Protein AF-A0A6B2G2J8-F1 (afdb_monomer)

Structure (mmCIF, N/CA/C/O backbone):
data_AF-A0A6B2G2J8-F1
#
_entry.id   AF-A0A6B2G2J8-F1
#
loop_
_atom_site.group_PDB
_atom_site.id
_atom_site.type_symbol
_atom_site.label_atom_id
_atom_site.label_alt_id
_atom_site.label_comp_id
_atom_site.label_asym_id
_atom_site.label_entity_id
_atom_site.label_seq_id
_atom_site.pdbx_PDB_ins_code
_atom_site.Cartn_x
_atom_site.Cartn_y
_atom_site.Cartn_z
_atom_site.occupancy
_atom_site.B_iso_or_equiv
_atom_site.auth_seq_id
_atom_site.auth_comp_id
_atom_site.auth_asym_id
_atom_site.auth_atom_id
_atom_site.pdbx_PDB_model_num
ATOM 1 N N . MET A 1 1 ? 30.009 -19.582 -4.521 1.00 54.44 1 MET A N 1
ATOM 2 C CA . MET A 1 1 ? 28.642 -19.028 -4.400 1.00 54.44 1 MET A CA 1
ATOM 3 C C . MET A 1 1 ? 28.639 -18.045 -3.246 1.00 54.44 1 MET A C 1
ATOM 5 O O . MET A 1 1 ? 29.112 -18.386 -2.173 1.00 54.44 1 MET A O 1
ATOM 9 N N . MET A 1 2 ? 28.268 -16.801 -3.532 1.00 67.31 2 MET A N 1
ATOM 10 C CA . MET A 1 2 ? 28.614 -15.613 -2.746 1.00 67.31 2 MET A CA 1
ATOM 11 C C . MET A 1 2 ? 27.839 -15.532 -1.424 1.00 67.31 2 MET A C 1
ATOM 13 O O . MET A 1 2 ? 26.643 -15.808 -1.407 1.00 67.31 2 MET A O 1
ATOM 17 N N . ALA A 1 3 ? 28.502 -15.118 -0.337 1.00 85.88 3 ALA A N 1
ATOM 18 C CA . ALA A 1 3 ? 27.957 -15.050 1.027 1.00 85.88 3 ALA A CA 1
ATOM 19 C C . ALA A 1 3 ? 26.575 -14.372 1.131 1.00 85.88 3 ALA A C 1
ATOM 21 O O . ALA A 1 3 ? 25.735 -14.800 1.918 1.00 85.88 3 ALA A O 1
ATOM 22 N N . SER A 1 4 ? 26.303 -13.378 0.281 1.00 90.75 4 SER A N 1
ATOM 23 C CA . SER A 1 4 ? 24.992 -12.726 0.176 1.00 90.75 4 SER A CA 1
ATOM 24 C C . SER A 1 4 ? 23.847 -13.720 -0.068 1.00 90.75 4 SER A C 1
ATOM 26 O O . SER A 1 4 ? 22.834 -13.649 0.621 1.00 90.75 4 SER A O 1
ATOM 28 N N . ALA A 1 5 ? 24.019 -14.699 -0.961 1.00 92.00 5 ALA A N 1
ATOM 29 C CA . ALA A 1 5 ? 22.975 -15.675 -1.267 1.00 92.00 5 ALA A CA 1
ATOM 30 C C . ALA A 1 5 ? 22.666 -16.592 -0.071 1.00 92.00 5 ALA A C 1
ATOM 32 O O . ALA A 1 5 ? 21.502 -16.897 0.190 1.00 92.00 5 ALA A O 1
ATOM 33 N N . ALA A 1 6 ? 23.697 -16.989 0.685 1.00 92.50 6 ALA A N 1
ATOM 34 C CA . ALA A 1 6 ? 23.535 -17.790 1.897 1.00 92.50 6 ALA A CA 1
ATOM 35 C C . ALA A 1 6 ? 22.801 -17.004 2.998 1.00 92.50 6 ALA A C 1
ATOM 37 O O . ALA A 1 6 ? 21.883 -17.532 3.626 1.00 92.50 6 ALA A O 1
ATOM 38 N N . VAL A 1 7 ? 23.141 -15.722 3.178 1.00 93.69 7 VAL A N 1
ATOM 39 C CA . VAL A 1 7 ? 22.460 -14.832 4.133 1.00 93.69 7 VAL A CA 1
ATOM 40 C C . VAL A 1 7 ? 20.997 -14.617 3.741 1.00 93.69 7 VAL A C 1
ATOM 42 O O . VAL A 1 7 ? 20.117 -14.746 4.587 1.00 93.69 7 VAL A O 1
ATOM 45 N N . THR A 1 8 ? 20.696 -14.360 2.464 1.00 94.81 8 THR A N 1
ATOM 46 C CA . THR A 1 8 ? 19.308 -14.196 2.002 1.00 94.81 8 THR A CA 1
ATOM 47 C C . THR A 1 8 ? 18.476 -15.461 2.215 1.00 94.81 8 THR A C 1
ATOM 49 O O . THR A 1 8 ? 17.317 -15.365 2.617 1.00 94.81 8 THR A O 1
ATOM 52 N N . ALA A 1 9 ? 19.047 -16.646 1.974 1.00 94.12 9 ALA A N 1
ATOM 53 C CA . ALA A 1 9 ? 18.358 -17.910 2.224 1.00 94.12 9 ALA A CA 1
ATOM 54 C C . ALA A 1 9 ? 18.040 -18.097 3.715 1.00 94.12 9 ALA A C 1
ATOM 56 O O . ALA A 1 9 ? 16.922 -18.472 4.062 1.00 94.12 9 ALA A O 1
ATOM 57 N N . HIS A 1 10 ? 18.990 -17.771 4.595 1.00 94.94 10 HIS A N 1
ATOM 58 C CA . HIS A 1 10 ? 18.778 -17.863 6.035 1.00 94.94 10 HIS A CA 1
ATOM 59 C C . HIS A 1 10 ? 17.722 -16.866 6.536 1.00 94.94 10 HIS A C 1
ATOM 61 O O . HIS A 1 10 ? 16.825 -17.257 7.277 1.00 94.94 10 HIS A O 1
ATOM 67 N N . LEU A 1 11 ? 17.757 -15.611 6.068 1.00 94.50 11 LEU A N 1
ATOM 68 C CA . LEU A 1 11 ? 16.752 -14.597 6.413 1.00 94.50 11 LEU A CA 1
ATOM 69 C C . LEU A 1 11 ? 15.333 -15.016 6.005 1.00 94.50 11 LEU A C 1
ATOM 71 O O . LEU A 1 11 ? 14.392 -14.810 6.766 1.00 94.50 11 LEU A O 1
ATOM 75 N N . LYS A 1 12 ? 15.176 -15.653 4.837 1.00 93.62 12 LYS A N 1
ATOM 76 C CA . LYS A 1 12 ? 13.888 -16.222 4.410 1.00 93.62 12 LYS A CA 1
ATOM 77 C C . LYS A 1 12 ? 13.435 -17.390 5.289 1.00 93.62 12 LYS A C 1
ATOM 79 O O . LYS A 1 12 ? 12.241 -17.555 5.493 1.00 93.62 12 LYS A O 1
ATOM 84 N N . ALA A 1 13 ? 14.362 -18.195 5.806 1.00 94.62 13 ALA A N 1
ATOM 85 C CA . ALA A 1 13 ? 14.028 -19.328 6.668 1.00 94.62 13 ALA A CA 1
ATOM 86 C C . ALA A 1 13 ? 13.546 -18.890 8.062 1.00 94.62 13 ALA A C 1
ATOM 88 O O . ALA A 1 13 ? 12.718 -19.570 8.659 1.00 94.62 13 ALA A O 1
ATOM 89 N N . ILE A 1 14 ? 14.045 -17.759 8.573 1.00 95.75 14 ILE A N 1
ATOM 90 C CA . ILE A 1 14 ? 13.656 -17.222 9.889 1.00 95.75 14 ILE A CA 1
ATOM 91 C C . ILE A 1 14 ? 12.515 -16.195 9.825 1.00 95.75 14 ILE A C 1
ATOM 93 O O . ILE A 1 14 ? 12.024 -15.767 10.870 1.00 95.75 14 ILE A O 1
ATOM 97 N N . SER A 1 15 ? 12.105 -15.754 8.630 1.00 93.38 15 SER A N 1
ATOM 98 C CA . SER A 1 15 ? 11.045 -14.754 8.493 1.00 93.38 15 SER A CA 1
ATOM 99 C C . SER A 1 15 ? 9.707 -15.326 8.946 1.00 93.38 15 SER A C 1
ATOM 101 O O . SER A 1 15 ? 9.336 -16.430 8.551 1.00 93.38 15 SER A O 1
ATOM 103 N N . ARG A 1 16 ? 8.957 -14.554 9.733 1.00 91.06 16 ARG A N 1
ATOM 104 C CA . ARG A 1 16 ? 7.620 -14.932 10.191 1.00 91.06 16 ARG A CA 1
ATOM 105 C C . ARG A 1 16 ? 6.577 -14.211 9.352 1.00 91.06 16 ARG A C 1
ATOM 107 O O . ARG A 1 16 ? 6.558 -12.983 9.311 1.00 91.06 16 ARG A O 1
ATOM 114 N N . THR A 1 17 ? 5.726 -14.975 8.679 1.00 88.44 17 THR A N 1
ATOM 115 C CA . THR A 1 17 ? 4.550 -14.432 8.000 1.00 88.44 17 THR A CA 1
ATOM 116 C C . THR A 1 17 ? 3.495 -14.117 9.049 1.00 88.44 1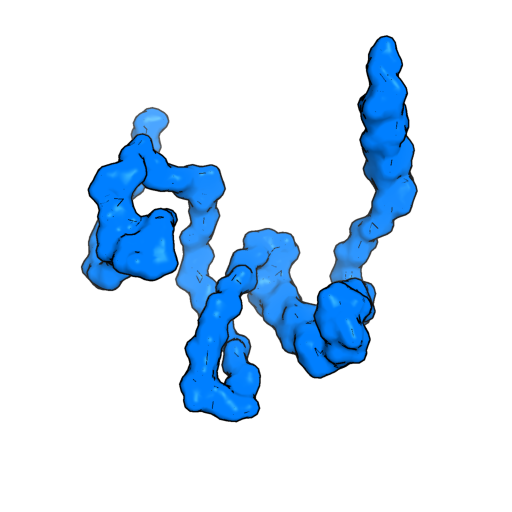7 THR A C 1
ATOM 118 O O . THR A 1 17 ? 3.097 -15.008 9.796 1.00 88.44 17 THR A O 1
ATOM 121 N N . ILE A 1 18 ? 3.062 -12.861 9.103 1.00 87.75 18 ILE A N 1
ATOM 122 C CA . ILE A 1 18 ? 1.939 -12.438 9.940 1.00 87.75 18 ILE A CA 1
ATOM 123 C C . ILE A 1 18 ? 0.629 -12.656 9.187 1.00 87.75 18 ILE A C 1
ATOM 125 O O . ILE A 1 18 ? 0.587 -12.532 7.959 1.00 87.75 18 ILE A O 1
ATOM 129 N N . SER A 1 19 ? -0.430 -13.000 9.910 1.00 81.56 19 SER A N 1
ATOM 130 C CA . SER A 1 19 ? -1.747 -13.244 9.300 1.00 81.56 19 SER A CA 1
ATOM 131 C C . SER A 1 19 ? -2.921 -12.776 10.148 1.00 81.56 19 SER A C 1
ATOM 133 O O . SER A 1 19 ? -4.007 -12.594 9.599 1.00 81.56 19 SER A O 1
ATOM 135 N N . SER A 1 20 ? -2.719 -12.549 11.450 1.00 88.88 20 SER A N 1
ATOM 136 C CA . SER A 1 20 ? -3.776 -12.032 12.314 1.00 88.88 20 SER A CA 1
ATOM 137 C C . SER A 1 20 ? -3.846 -10.507 12.261 1.00 88.88 20 SER A C 1
ATOM 139 O O . SER A 1 20 ? -2.847 -9.814 12.038 1.00 88.88 20 SER A O 1
ATOM 141 N N . GLN A 1 21 ? -5.043 -9.974 12.490 1.00 86.62 21 GLN A N 1
ATOM 142 C CA . GLN A 1 21 ? -5.267 -8.534 12.550 1.00 86.62 21 GLN A CA 1
ATOM 143 C C . GLN A 1 21 ? -4.483 -7.887 13.700 1.00 86.62 21 GLN A C 1
ATOM 145 O O . GLN A 1 21 ? -3.964 -6.780 13.548 1.00 86.62 21 GLN A O 1
ATOM 150 N N . GLU A 1 22 ? -4.336 -8.581 14.830 1.00 90.62 22 GLU A N 1
ATOM 151 C CA . GLU A 1 22 ? -3.558 -8.111 15.978 1.00 90.62 22 GLU A CA 1
ATOM 152 C C . GLU A 1 22 ? -2.071 -7.984 15.639 1.00 90.62 22 GLU A C 1
ATOM 154 O O . GLU A 1 22 ? -1.453 -6.973 15.974 1.00 90.62 22 GLU A O 1
ATOM 159 N N . GLU A 1 23 ? -1.498 -8.968 14.935 1.00 91.75 23 GLU A N 1
ATOM 160 C CA . GLU A 1 23 ? -0.101 -8.916 14.489 1.00 91.75 23 GLU A CA 1
ATOM 161 C C . GLU A 1 23 ? 0.127 -7.744 13.526 1.00 91.75 23 GLU A C 1
ATOM 163 O O . GLU A 1 23 ? 1.104 -7.002 13.664 1.00 91.75 23 GLU A O 1
ATOM 168 N N . ILE A 1 24 ? -0.797 -7.536 12.580 1.00 90.62 24 ILE A N 1
ATOM 169 C CA . ILE A 1 24 ? -0.756 -6.402 11.646 1.00 90.62 24 ILE A CA 1
ATOM 170 C C . ILE A 1 24 ? -0.823 -5.078 12.413 1.00 90.62 24 ILE A C 1
ATOM 172 O O . ILE A 1 24 ? 0.016 -4.205 12.195 1.00 90.62 24 ILE A O 1
ATOM 176 N N . THR A 1 25 ? -1.764 -4.947 13.352 1.00 93.31 25 THR A N 1
ATOM 177 C CA . THR A 1 25 ? -1.927 -3.750 14.194 1.00 93.31 25 THR A CA 1
ATOM 178 C C . THR A 1 25 ? -0.660 -3.457 14.989 1.00 93.31 25 THR A C 1
ATOM 180 O O . THR A 1 25 ? -0.218 -2.310 15.048 1.00 93.31 25 THR A O 1
ATOM 183 N N . GLN A 1 26 ? -0.036 -4.481 15.575 1.00 93.75 26 GLN A N 1
ATOM 184 C CA . GLN A 1 26 ? 1.186 -4.324 16.357 1.00 93.75 26 GLN A CA 1
ATOM 185 C C . GLN A 1 26 ? 2.341 -3.806 15.492 1.00 93.75 26 GLN A C 1
ATOM 187 O O . GLN A 1 26 ? 3.001 -2.832 15.858 1.00 93.75 26 GLN A O 1
ATOM 192 N N . VAL A 1 27 ? 2.573 -4.427 14.333 1.00 93.75 27 VAL A N 1
ATOM 193 C CA . VAL A 1 27 ? 3.645 -4.019 13.412 1.00 93.75 27 VAL A CA 1
ATOM 194 C C . VAL A 1 27 ? 3.385 -2.615 12.858 1.00 93.75 27 VAL A C 1
ATOM 196 O O . VAL A 1 27 ? 4.310 -1.800 12.804 1.00 93.75 27 VAL A O 1
ATOM 199 N N . ALA A 1 28 ? 2.137 -2.303 12.501 1.00 92.56 28 ALA A N 1
ATOM 200 C CA . ALA A 1 28 ? 1.734 -0.980 12.035 1.00 92.56 28 ALA A CA 1
ATOM 201 C C . ALA A 1 28 ? 1.928 0.092 13.119 1.00 92.56 28 ALA A C 1
ATOM 203 O O . ALA A 1 28 ? 2.519 1.128 12.838 1.00 92.56 28 ALA A O 1
ATOM 204 N N . THR A 1 29 ? 1.539 -0.189 14.367 1.00 95.06 29 THR A N 1
ATOM 205 C CA . THR A 1 29 ? 1.715 0.717 15.518 1.00 95.06 29 THR A CA 1
ATOM 206 C C . THR A 1 29 ? 3.191 1.024 15.771 1.00 95.06 29 THR A C 1
ATOM 208 O O . THR A 1 29 ? 3.573 2.181 15.934 1.00 95.06 29 THR A O 1
ATOM 211 N N . ILE A 1 30 ? 4.052 -0.002 15.769 1.00 94.88 30 ILE A N 1
ATOM 212 C CA . ILE A 1 30 ? 5.503 0.181 15.944 1.00 94.88 30 ILE A CA 1
ATOM 213 C C . ILE A 1 30 ? 6.076 1.024 14.797 1.00 94.88 30 ILE A C 1
ATOM 215 O O . ILE A 1 30 ? 6.876 1.928 15.033 1.00 94.88 30 ILE A O 1
ATOM 219 N N . SER A 1 31 ? 5.641 0.764 13.562 1.00 93.38 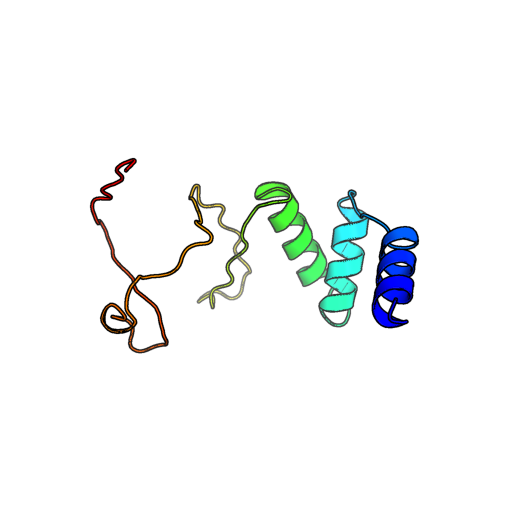31 SER A N 1
ATOM 220 C CA . SER A 1 31 ? 6.083 1.507 12.373 1.00 93.38 31 SER A CA 1
ATOM 221 C C . SER A 1 31 ? 5.590 2.958 12.371 1.00 93.38 31 SER A C 1
ATOM 223 O O . SER A 1 31 ? 6.284 3.843 11.878 1.00 93.38 31 SER A O 1
ATOM 225 N N . ALA A 1 32 ? 4.427 3.212 12.973 1.00 92.75 32 ALA A N 1
ATOM 226 C CA . ALA A 1 32 ? 3.836 4.531 13.172 1.00 92.75 32 ALA A CA 1
ATOM 227 C C . ALA A 1 32 ? 4.378 5.253 14.423 1.00 92.75 32 ALA A C 1
ATOM 229 O O . ALA A 1 32 ? 3.698 6.100 14.996 1.00 92.75 32 ALA A O 1
ATOM 230 N N . ASN A 1 33 ? 5.598 4.923 14.870 1.00 93.62 33 ASN A N 1
ATOM 231 C CA . ASN A 1 33 ? 6.252 5.539 16.029 1.00 93.62 33 ASN A CA 1
ATOM 232 C C . ASN A 1 33 ? 5.442 5.420 17.340 1.00 93.62 33 ASN A C 1
ATOM 234 O O . ASN A 1 33 ? 5.442 6.323 18.175 1.00 93.62 33 ASN A O 1
ATOM 238 N N . GLY A 1 34 ? 4.746 4.294 17.522 1.00 91.69 34 GLY A N 1
ATOM 239 C CA . GLY A 1 34 ? 3.964 4.000 18.723 1.00 91.69 34 GLY A CA 1
ATOM 240 C C . GLY A 1 34 ? 2.522 4.510 18.694 1.00 91.69 34 GLY A C 1
ATOM 241 O O . GLY A 1 34 ? 1.819 4.347 19.691 1.00 91.69 34 GLY A O 1
ATOM 242 N N . ASP A 1 35 ? 2.056 5.088 17.583 1.00 94.00 35 ASP A N 1
ATOM 243 C CA . ASP A 1 35 ? 0.662 5.508 17.447 1.00 94.00 35 ASP A CA 1
ATOM 244 C C . ASP A 1 35 ? -0.256 4.312 17.165 1.00 94.00 35 ASP A C 1
ATOM 246 O O . ASP A 1 35 ? -0.283 3.738 16.070 1.00 94.00 35 ASP A O 1
ATOM 250 N N . ARG A 1 36 ? -1.023 3.935 18.189 1.00 92.81 36 ARG A N 1
ATOM 251 C CA . ARG A 1 36 ? -1.973 2.827 18.112 1.00 92.81 36 ARG A CA 1
ATOM 252 C C . ARG A 1 36 ? -3.191 3.154 17.250 1.00 92.81 36 ARG A C 1
ATOM 254 O O . ARG A 1 36 ? -3.697 2.258 16.584 1.00 92.81 36 ARG A O 1
ATOM 261 N N . THR A 1 37 ? -3.625 4.410 17.218 1.00 90.75 37 THR A N 1
ATOM 262 C CA . THR A 1 37 ? -4.780 4.854 16.423 1.00 90.75 37 THR A CA 1
ATOM 263 C C . THR A 1 37 ? -4.497 4.653 14.936 1.00 90.75 37 THR A C 1
ATOM 265 O O . THR A 1 37 ? -5.294 4.053 14.217 1.00 90.75 37 THR A O 1
ATOM 268 N N . ILE A 1 38 ? -3.305 5.064 14.492 1.00 90.56 38 ILE A N 1
ATOM 269 C CA . ILE A 1 38 ? -2.832 4.847 13.118 1.00 90.56 38 ILE A CA 1
ATOM 270 C C . ILE A 1 38 ? -2.666 3.349 12.830 1.00 90.56 38 ILE A C 1
ATOM 272 O O . ILE A 1 38 ? -3.048 2.877 11.758 1.00 90.56 38 ILE A O 1
ATOM 276 N N . GLY A 1 39 ? -2.120 2.583 13.779 1.00 92.56 39 GLY A N 1
ATOM 277 C CA .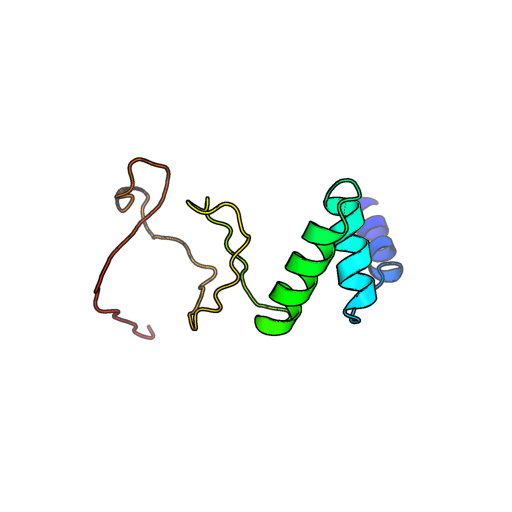 GLY A 1 39 ? -1.973 1.133 13.638 1.00 92.56 39 GLY A CA 1
ATOM 278 C C . GLY A 1 39 ? -3.306 0.409 13.417 1.00 92.56 39 GLY A C 1
ATOM 279 O O . GLY A 1 39 ? -3.411 -0.425 12.516 1.00 92.56 39 GLY A O 1
ATOM 280 N N . GLU A 1 40 ? -4.331 0.762 14.195 1.00 92.50 40 GLU A N 1
ATOM 281 C CA . GLU A 1 40 ? -5.692 0.219 14.083 1.00 92.50 40 GLU A CA 1
ATOM 282 C C . GLU A 1 40 ? -6.367 0.638 12.767 1.00 92.50 40 GLU A C 1
ATOM 284 O O . GLU A 1 40 ? -7.019 -0.186 12.116 1.00 92.50 40 GLU A O 1
ATOM 289 N N . LEU A 1 41 ? -6.155 1.881 12.316 1.00 91.31 41 LEU A N 1
ATOM 290 C CA . LEU A 1 41 ? -6.648 2.369 11.025 1.00 91.31 41 LEU A CA 1
ATOM 291 C C . LEU A 1 41 ? -6.043 1.578 9.853 1.00 91.31 41 LEU A C 1
ATOM 293 O O . LEU A 1 41 ? -6.769 1.137 8.960 1.00 91.31 41 LEU A O 1
ATOM 297 N N . ILE A 1 42 ? -4.725 1.350 9.870 1.00 90.38 42 ILE A N 1
ATOM 298 C CA . ILE A 1 42 ? -4.022 0.569 8.842 1.00 90.38 42 ILE A CA 1
ATOM 299 C C . ILE A 1 42 ? -4.506 -0.882 8.842 1.00 90.38 42 ILE A C 1
ATOM 301 O O . ILE A 1 42 ? -4.783 -1.429 7.775 1.00 90.38 42 ILE A O 1
ATOM 305 N N . ALA A 1 43 ? -4.642 -1.502 10.016 1.00 90.38 43 ALA A N 1
ATOM 306 C CA . ALA A 1 43 ? -5.126 -2.876 10.125 1.00 90.38 43 ALA A CA 1
ATOM 307 C C . ALA A 1 43 ? -6.560 -3.019 9.591 1.00 90.38 43 ALA A C 1
ATOM 309 O O . ALA A 1 43 ? -6.840 -3.935 8.818 1.00 90.38 43 ALA A O 1
ATOM 310 N N . SER A 1 44 ? -7.440 -2.072 9.928 1.00 89.94 44 SER A N 1
ATOM 311 C CA . SER A 1 44 ? -8.814 -2.010 9.412 1.00 89.94 44 SER A CA 1
ATOM 312 C C . SER A 1 44 ? -8.850 -1.817 7.893 1.00 89.94 44 SER A C 1
ATOM 314 O O . SER A 1 44 ? -9.671 -2.419 7.201 1.00 89.94 44 SER A O 1
ATOM 316 N N . ALA A 1 45 ? -7.951 -0.993 7.345 1.00 89.75 45 ALA A N 1
ATOM 317 C CA . ALA A 1 45 ? -7.820 -0.817 5.903 1.00 89.75 45 ALA A CA 1
ATOM 318 C C . ALA A 1 45 ? -7.359 -2.113 5.221 1.00 89.75 45 ALA A C 1
ATOM 320 O O . ALA A 1 45 ? -7.988 -2.538 4.254 1.00 89.75 45 ALA A O 1
ATOM 321 N N . MET A 1 46 ? -6.311 -2.765 5.745 1.00 87.94 46 MET A N 1
ATOM 322 C CA . MET A 1 46 ? -5.771 -4.028 5.220 1.00 87.94 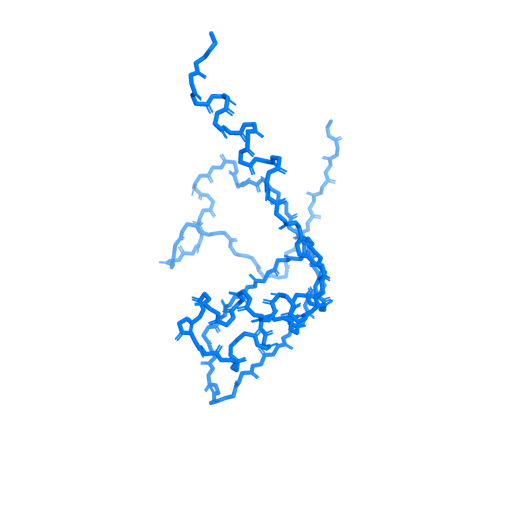46 MET A CA 1
ATOM 323 C C . MET A 1 46 ? -6.794 -5.165 5.242 1.00 87.94 46 MET A C 1
ATOM 325 O O . MET A 1 46 ? -6.844 -5.947 4.294 1.00 87.94 46 MET A O 1
ATOM 329 N N . GLU A 1 47 ? -7.632 -5.242 6.276 1.00 87.88 47 GLU A N 1
ATOM 330 C CA . GLU A 1 47 ? -8.716 -6.224 6.355 1.00 87.88 47 GLU A CA 1
ATOM 331 C C . GLU A 1 47 ? -9.735 -6.031 5.222 1.00 87.88 47 GLU A C 1
ATOM 333 O O . GLU A 1 47 ? -10.110 -6.997 4.557 1.00 87.88 47 GLU A O 1
ATOM 338 N N . LYS A 1 48 ? -10.127 -4.781 4.935 1.00 86.75 48 LYS A N 1
ATOM 339 C CA . LYS A 1 48 ? -11.097 -4.475 3.872 1.00 86.75 48 LYS A CA 1
ATOM 340 C C . LYS A 1 48 ? -10.546 -4.680 2.459 1.00 86.75 48 LYS A C 1
ATOM 342 O O . LYS A 1 48 ? -11.286 -5.127 1.589 1.00 86.75 48 LYS A O 1
ATOM 347 N N . VAL A 1 49 ? -9.279 -4.335 2.205 1.00 85.56 49 VAL A N 1
ATOM 348 C CA . VAL A 1 49 ? -8.675 -4.442 0.857 1.00 85.56 49 VAL A CA 1
ATOM 349 C C . VAL A 1 49 ? -8.029 -5.805 0.581 1.00 85.56 49 VAL A C 1
ATOM 351 O O . VAL A 1 49 ? -7.754 -6.145 -0.571 1.00 85.56 49 VAL A O 1
ATOM 354 N N . GLY A 1 50 ? -7.779 -6.593 1.628 1.00 83.50 50 GLY A N 1
ATOM 355 C CA . GLY A 1 50 ? -7.128 -7.895 1.559 1.00 83.50 50 GLY A CA 1
ATOM 356 C C . GLY A 1 50 ? -5.605 -7.839 1.334 1.00 83.50 50 GLY A C 1
ATOM 357 O O . GLY A 1 50 ? -5.016 -6.773 1.145 1.00 83.50 50 GLY A O 1
ATOM 358 N N . PRO A 1 51 ? -4.924 -9.004 1.288 1.00 77.81 51 PRO A N 1
ATOM 359 C CA . PRO A 1 51 ? -3.455 -9.092 1.321 1.00 77.81 51 PRO A CA 1
ATOM 360 C C . PRO A 1 51 ? -2.735 -8.473 0.116 1.00 77.81 51 PRO A C 1
ATOM 362 O O . PRO A 1 51 ? -1.544 -8.180 0.182 1.00 77.81 51 PRO A O 1
ATOM 365 N N . LYS A 1 52 ? -3.439 -8.339 -1.013 1.00 77.81 52 LYS A N 1
ATOM 366 C CA . LYS A 1 52 ? -2.920 -7.770 -2.268 1.00 77.81 52 LYS A CA 1
ATOM 367 C C . LYS A 1 52 ? -3.538 -6.409 -2.594 1.00 77.81 52 LYS A C 1
ATOM 369 O O . LYS A 1 52 ? -3.344 -5.905 -3.699 1.00 77.81 52 LYS A O 1
ATOM 374 N N . GLY A 1 53 ? -4.304 -5.844 -1.664 1.00 80.00 53 GLY A N 1
ATOM 375 C CA . GLY A 1 53 ? -4.922 -4.541 -1.827 1.00 80.00 53 GLY A CA 1
ATOM 376 C C . GLY A 1 53 ? -3.889 -3.419 -1.865 1.00 80.00 53 GLY A C 1
ATOM 377 O O . GLY A 1 53 ? -2.801 -3.520 -1.299 1.00 80.00 53 GLY A O 1
ATOM 378 N N . VAL A 1 54 ? -4.230 -2.333 -2.553 1.00 83.50 54 VAL A N 1
ATOM 379 C CA . VAL A 1 54 ? -3.386 -1.139 -2.643 1.00 83.50 54 VAL A CA 1
ATOM 380 C C . V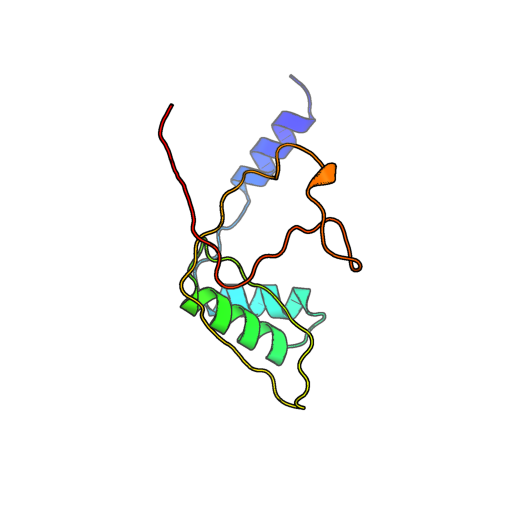AL A 1 54 ? -4.022 -0.050 -1.798 1.00 83.50 54 VAL A C 1
ATOM 382 O O . VAL A 1 54 ? -5.147 0.362 -2.064 1.00 83.50 54 VAL A O 1
ATOM 385 N N . ILE A 1 55 ? -3.289 0.433 -0.799 1.00 86.38 55 ILE A N 1
ATOM 386 C CA . ILE A 1 55 ? -3.730 1.533 0.058 1.00 86.38 55 ILE A CA 1
ATOM 387 C C . ILE A 1 55 ? -3.159 2.835 -0.504 1.00 86.38 55 ILE A C 1
ATOM 389 O O . ILE A 1 55 ? -1.960 2.935 -0.766 1.00 86.38 55 ILE A O 1
ATOM 393 N N . THR A 1 56 ? -4.022 3.831 -0.701 1.00 85.88 56 THR A N 1
ATOM 394 C CA . THR A 1 56 ? -3.627 5.180 -1.123 1.00 85.88 56 THR A CA 1
ATOM 395 C C . THR A 1 56 ? -4.015 6.168 -0.037 1.00 85.88 56 THR A C 1
ATOM 397 O O . THR A 1 56 ? -5.160 6.174 0.401 1.00 85.88 56 THR A O 1
ATOM 400 N N . VAL A 1 57 ? -3.075 7.018 0.369 1.00 86.00 57 VAL A N 1
ATOM 401 C CA . VAL A 1 57 ? -3.313 8.092 1.340 1.00 86.00 57 VAL A CA 1
ATOM 402 C C . VAL A 1 57 ? -3.508 9.407 0.589 1.00 86.00 57 VAL A C 1
ATOM 404 O O . VAL A 1 57 ? -2.810 9.677 -0.393 1.00 86.00 57 VAL A O 1
ATOM 407 N N . LYS A 1 58 ? -4.470 10.214 1.035 1.00 83.50 58 LYS A N 1
ATOM 408 C CA . LYS A 1 58 ? -4.739 11.562 0.528 1.00 83.50 58 LYS A CA 1
ATOM 409 C C . LYS A 1 58 ? -4.860 12.524 1.704 1.00 83.50 58 LYS A C 1
ATOM 411 O O . LYS A 1 58 ? -5.364 12.138 2.752 1.00 83.50 58 LYS A O 1
ATOM 416 N N . ASP A 1 59 ? -4.451 13.771 1.495 1.00 83.38 59 ASP A N 1
ATOM 417 C CA . ASP A 1 59 ? -4.644 14.827 2.488 1.00 83.38 59 ASP A CA 1
ATOM 418 C C . ASP A 1 59 ? -6.140 15.154 2.604 1.00 83.38 59 ASP A C 1
ATOM 420 O O . ASP A 1 59 ? -6.778 15.591 1.637 1.00 83.38 59 ASP A O 1
ATOM 424 N N . GLY A 1 60 ? -6.701 14.910 3.788 1.00 81.25 60 GLY A N 1
ATOM 425 C CA . GLY A 1 60 ? -8.083 15.238 4.120 1.00 81.25 60 GLY A CA 1
ATOM 426 C C . GLY A 1 60 ? -8.294 16.743 4.300 1.00 81.25 60 GLY A C 1
ATOM 427 O O . GLY A 1 60 ? -7.371 17.499 4.598 1.00 81.25 60 GLY A O 1
ATOM 428 N N . LYS A 1 61 ? -9.540 17.191 4.118 1.00 82.12 61 LYS A N 1
ATOM 429 C CA . LYS A 1 61 ? -9.971 18.565 4.450 1.00 82.12 61 LYS A CA 1
ATOM 430 C C . LYS A 1 61 ? -10.669 18.651 5.811 1.00 82.12 61 LYS A C 1
ATOM 432 O O . LYS A 1 61 ? -10.966 19.750 6.274 1.00 82.12 61 LYS A O 1
ATOM 437 N N . THR A 1 62 ? -10.982 17.504 6.403 1.00 86.00 62 THR A N 1
ATOM 438 C CA . THR A 1 62 ? -11.697 17.336 7.669 1.00 86.00 62 THR A CA 1
ATOM 439 C C . THR A 1 62 ? -10.708 17.022 8.797 1.00 86.00 62 THR A C 1
ATOM 441 O O . THR A 1 62 ? -9.548 16.705 8.552 1.00 86.00 62 THR A O 1
ATOM 444 N N . MET A 1 63 ? -11.160 17.145 10.049 1.00 82.94 63 MET A N 1
ATOM 445 C CA . MET A 1 63 ? -10.368 16.801 11.245 1.00 82.94 63 MET A CA 1
ATOM 446 C C . MET A 1 63 ? -10.456 15.311 11.618 1.00 82.94 63 MET A C 1
ATOM 448 O O . MET A 1 63 ? -9.927 14.908 12.650 1.00 82.94 63 MET A O 1
ATOM 452 N N . HIS A 1 64 ? -11.181 14.512 10.834 1.00 82.00 64 HIS A N 1
ATOM 453 C CA . HIS A 1 64 ? -11.430 13.100 11.103 1.00 82.00 64 HIS A CA 1
ATOM 454 C C . HIS A 1 64 ? -10.869 12.250 9.968 1.00 82.00 64 HIS A C 1
ATOM 456 O O . HIS A 1 64 ? -10.942 12.647 8.806 1.00 82.00 64 HIS A O 1
ATOM 462 N N . ASP A 1 65 ? -10.347 11.077 10.317 1.00 85.25 65 ASP A N 1
ATOM 463 C CA . ASP A 1 65 ? -9.847 10.117 9.342 1.00 85.25 65 ASP A CA 1
ATOM 464 C C . ASP A 1 65 ? -11.011 9.412 8.641 1.00 85.25 65 ASP A C 1
ATOM 466 O O . ASP A 1 65 ? -11.950 8.924 9.275 1.00 85.25 65 ASP A O 1
ATOM 470 N N . GLU A 1 66 ? -10.934 9.334 7.316 1.00 84.44 66 GLU A N 1
ATOM 471 C CA . GLU A 1 66 ? -11.944 8.700 6.473 1.00 84.44 66 GLU A CA 1
ATOM 472 C C . GLU A 1 66 ? -11.323 7.515 5.725 1.00 84.44 66 GLU A C 1
ATOM 474 O O . GLU A 1 66 ? -10.251 7.623 5.127 1.00 84.44 66 GLU A O 1
ATOM 479 N N . LEU A 1 67 ? -12.009 6.369 5.754 1.00 84.25 67 LEU A N 1
ATOM 480 C CA . LEU A 1 67 ? -11.602 5.157 5.047 1.00 84.25 67 LEU A CA 1
ATOM 481 C C . LEU A 1 67 ? -12.621 4.833 3.953 1.00 84.25 67 LEU A C 1
ATOM 483 O O . LEU A 1 67 ? -13.709 4.330 4.237 1.00 84.25 67 LEU A O 1
ATOM 487 N N . GLU A 1 68 ? -12.235 5.074 2.704 1.00 84.62 68 GLU A N 1
ATOM 488 C CA . GLU A 1 68 ? -13.024 4.746 1.519 1.00 84.62 68 GLU A CA 1
ATOM 489 C C . GLU A 1 68 ? -12.422 3.530 0.804 1.00 84.62 68 GLU A C 1
ATOM 491 O O . GLU A 1 68 ? -11.221 3.482 0.527 1.00 84.62 68 GLU A O 1
ATOM 496 N N . VAL A 1 69 ? -13.259 2.535 0.502 1.00 83.06 69 VAL A N 1
ATOM 497 C CA . VAL A 1 69 ? -12.867 1.373 -0.302 1.00 83.06 69 VAL A CA 1
ATOM 498 C C . VAL A 1 69 ? -13.409 1.582 -1.706 1.00 83.06 69 VAL A C 1
ATOM 500 O O . VAL A 1 69 ? -14.619 1.654 -1.897 1.00 83.06 69 VAL A O 1
ATOM 503 N N . ILE A 1 70 ? -12.507 1.680 -2.680 1.00 82.00 70 ILE A N 1
ATOM 5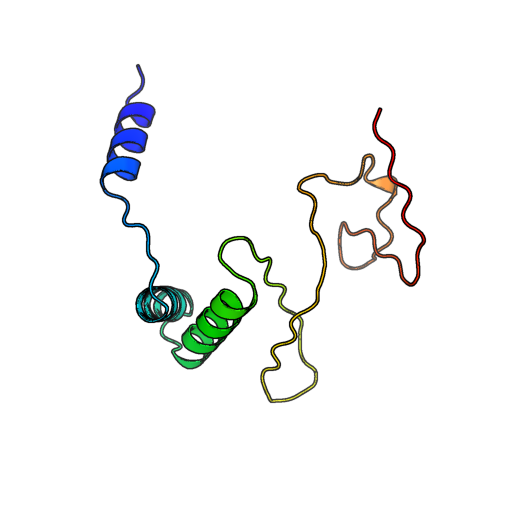04 C CA . ILE A 1 70 ? -12.861 1.849 -4.088 1.00 82.00 70 ILE A CA 1
ATOM 505 C C . ILE A 1 70 ? -12.559 0.543 -4.813 1.00 82.00 70 ILE A C 1
ATOM 507 O O . ILE A 1 70 ? -11.430 0.047 -4.776 1.00 82.00 70 ILE A O 1
ATOM 511 N N . GLU A 1 71 ? -13.559 0.003 -5.501 1.00 79.19 71 GLU A N 1
ATOM 512 C CA . GLU A 1 71 ? -13.362 -1.119 -6.411 1.00 79.19 71 GLU A CA 1
ATOM 513 C C . GLU A 1 71 ? -12.601 -0.633 -7.647 1.00 79.19 71 GLU A C 1
ATOM 515 O O . GLU A 1 71 ? -13.072 0.199 -8.421 1.00 79.19 71 GLU A O 1
ATOM 520 N N . GLY A 1 72 ? -11.380 -1.131 -7.818 1.00 78.06 72 GLY A N 1
ATOM 521 C CA . GLY A 1 72 ? -10.498 -0.719 -8.897 1.00 78.06 72 GLY A CA 1
ATOM 522 C C . GLY A 1 72 ? -9.406 -1.746 -9.151 1.00 78.06 72 GLY A C 1
ATOM 523 O O . GLY A 1 72 ? -9.281 -2.746 -8.445 1.00 78.06 72 GLY A O 1
ATOM 524 N N . PHE A 1 73 ? -8.603 -1.499 -10.181 1.00 74.81 73 PHE A N 1
ATOM 525 C CA . PHE A 1 73 ? -7.531 -2.404 -10.577 1.00 74.81 73 PHE A CA 1
ATOM 526 C C . PHE A 1 73 ? -6.220 -1.643 -10.745 1.00 74.81 73 PHE A C 1
ATOM 528 O O . PHE A 1 73 ? -6.193 -0.542 -11.295 1.00 74.81 73 PHE A O 1
ATOM 535 N N . LYS A 1 74 ? -5.119 -2.248 -10.297 1.00 77.31 74 LYS A N 1
ATOM 536 C CA . LYS A 1 74 ? -3.761 -1.749 -10.523 1.00 77.31 74 LYS A CA 1
ATOM 537 C C . LYS A 1 74 ? -3.015 -2.738 -11.409 1.00 77.31 74 LYS A C 1
ATOM 539 O O . LYS A 1 74 ? -3.023 -3.937 -11.151 1.00 77.31 74 LYS A O 1
ATOM 544 N N . PHE A 1 75 ? -2.321 -2.216 -12.411 1.00 80.81 75 PHE A N 1
ATOM 545 C CA . PHE A 1 75 ? -1.372 -2.979 -13.214 1.00 80.81 75 PHE A CA 1
ATOM 546 C C . PHE A 1 75 ? 0.059 -2.624 -12.800 1.00 80.81 75 PHE A C 1
ATOM 548 O O . PHE A 1 75 ? 0.366 -1.457 -12.567 1.00 80.81 75 PHE A O 1
ATOM 555 N N . ASP A 1 76 ? 0.960 -3.606 -12.780 1.00 81.19 76 ASP A N 1
ATOM 556 C CA . ASP A 1 76 ? 2.389 -3.391 -12.492 1.00 81.19 76 ASP A CA 1
ATOM 557 C C . ASP A 1 76 ? 3.180 -2.870 -13.713 1.00 81.19 76 ASP A C 1
ATOM 559 O O . ASP A 1 76 ? 4.402 -2.997 -13.789 1.00 81.19 76 ASP A O 1
ATOM 563 N N . ARG A 1 77 ? 2.490 -2.283 -14.702 1.00 82.94 77 ARG A N 1
ATOM 564 C CA . ARG A 1 77 ? 3.097 -1.670 -15.891 1.00 82.94 77 ARG A CA 1
ATOM 565 C C . ARG A 1 77 ? 2.900 -0.159 -15.877 1.00 82.94 77 ARG A C 1
ATOM 567 O O . ARG A 1 77 ? 1.808 0.328 -15.606 1.00 82.94 77 ARG A O 1
ATOM 574 N N . GLY A 1 78 ? 3.971 0.562 -16.196 1.00 86.50 78 GLY A N 1
ATOM 575 C CA . GLY A 1 78 ? 3.951 2.012 -16.367 1.00 86.50 78 GLY A CA 1
ATOM 576 C C . GLY A 1 78 ? 3.547 2.447 -17.777 1.00 86.50 78 GLY A C 1
ATOM 577 O O . GLY A 1 78 ? 3.286 1.630 -18.662 1.00 86.50 78 GLY A O 1
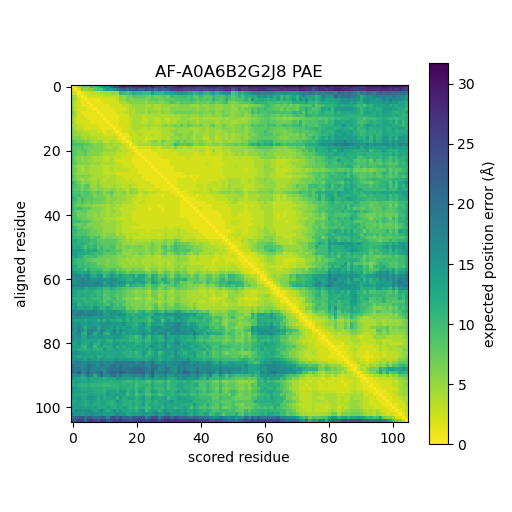ATOM 578 N N . TYR A 1 79 ? 3.536 3.761 -17.988 1.00 88.88 79 TYR A N 1
ATOM 579 C CA . TYR A 1 79 ? 3.371 4.369 -19.306 1.00 88.88 79 TYR A CA 1
ATOM 580 C C . TYR A 1 79 ? 4.582 4.078 -20.211 1.00 88.88 79 TYR A C 1
ATOM 582 O O . TYR A 1 79 ? 5.710 3.943 -19.743 1.00 88.88 79 TYR A O 1
ATOM 590 N N . VAL A 1 80 ? 4.356 4.009 -21.527 1.00 90.88 80 VAL A N 1
ATOM 591 C CA . VAL A 1 80 ? 5.414 3.708 -22.515 1.00 90.88 80 VAL A CA 1
ATOM 592 C C . VAL A 1 80 ? 6.431 4.847 -22.632 1.00 90.88 80 VAL A C 1
ATOM 594 O O . VAL A 1 80 ? 7.607 4.606 -22.888 1.00 90.88 80 VAL A O 1
ATOM 597 N N . SER A 1 81 ? 5.983 6.091 -22.455 1.00 90.56 81 SER A N 1
ATOM 598 C CA . SER A 1 81 ? 6.795 7.287 -22.663 1.00 90.56 81 SER A CA 1
ATOM 599 C C . SER A 1 81 ? 6.515 8.342 -21.589 1.00 90.56 81 SER A C 1
ATOM 601 O O . SER A 1 81 ? 5.342 8.622 -21.327 1.00 90.56 81 SER A O 1
ATOM 603 N N . PRO A 1 82 ? 7.548 8.980 -21.004 1.00 90.62 82 PRO A N 1
ATOM 604 C CA . PRO A 1 82 ? 7.376 10.082 -20.055 1.00 90.62 82 PRO A CA 1
ATOM 605 C C . PRO A 1 82 ? 6.633 11.294 -20.629 1.00 90.62 82 PRO A C 1
ATOM 607 O O . PRO A 1 82 ? 6.079 12.080 -19.870 1.00 90.62 82 PRO A O 1
ATOM 610 N N . TYR A 1 83 ? 6.562 11.438 -21.956 1.00 91.81 83 TYR A N 1
ATOM 611 C CA . TYR A 1 83 ? 5.807 12.522 -22.598 1.00 91.81 83 TYR A CA 1
ATOM 612 C C . TYR A 1 83 ? 4.294 12.467 -22.334 1.00 91.81 83 TYR A C 1
ATOM 614 O O . TYR A 1 83 ? 3.603 13.442 -22.608 1.00 91.81 83 TYR A O 1
ATOM 622 N N . PHE A 1 84 ? 3.768 11.362 -21.795 1.00 92.69 84 PHE A N 1
ATOM 623 C CA . PHE A 1 84 ? 2.362 11.270 -21.399 1.00 92.69 84 PHE A CA 1
ATOM 624 C C . PHE A 1 84 ? 2.041 11.957 -20.065 1.00 92.69 84 PHE A C 1
ATOM 626 O O . PHE A 1 84 ? 0.864 12.090 -19.741 1.00 92.69 84 PHE A O 1
ATOM 633 N N . ILE A 1 85 ? 3.046 12.386 -19.289 1.00 94.19 85 ILE A N 1
ATOM 634 C CA . ILE A 1 85 ? 2.841 13.078 -18.008 1.00 94.19 85 ILE A CA 1
ATOM 635 C C . ILE A 1 85 ? 2.025 14.354 -18.237 1.00 94.19 85 ILE A C 1
ATOM 637 O O . ILE A 1 85 ? 2.456 15.255 -18.953 1.00 94.19 85 ILE A O 1
ATOM 641 N N . ASN A 1 86 ? 0.857 14.431 -17.600 1.00 92.94 86 ASN A N 1
ATOM 642 C CA . ASN A 1 86 ? -0.067 15.563 -17.708 1.00 92.94 86 ASN A CA 1
ATOM 643 C C . ASN A 1 86 ? -0.356 16.236 -16.352 1.00 92.94 86 ASN A C 1
ATOM 645 O O . ASN A 1 86 ? -1.152 17.171 -16.285 1.00 92.94 86 ASN A O 1
ATOM 649 N N . SER A 1 87 ? 0.302 15.789 -15.279 1.00 90.56 87 SER A N 1
ATOM 650 C CA . SER A 1 87 ? 0.193 16.378 -13.945 1.00 90.56 87 SER A CA 1
ATOM 651 C C . SER A 1 87 ? 1.339 17.351 -13.665 1.00 90.56 87 SER A C 1
ATOM 653 O O . SER A 1 87 ? 2.506 17.054 -13.911 1.00 90.56 87 SER A O 1
ATOM 655 N N . SER A 1 88 ? 1.021 18.509 -13.082 1.00 84.00 88 SER A N 1
ATOM 656 C CA . SER A 1 88 ? 2.014 19.488 -12.615 1.00 84.00 88 SER A CA 1
ATOM 657 C C . SER A 1 88 ? 2.633 19.127 -11.259 1.00 84.00 88 SER A C 1
ATOM 659 O O . SER A 1 88 ? 3.615 19.740 -10.849 1.00 84.00 88 SER A O 1
ATOM 661 N N . LYS A 1 89 ? 2.071 18.132 -10.555 1.00 79.69 89 LYS A N 1
ATOM 662 C CA . LYS A 1 89 ? 2.470 17.729 -9.195 1.00 79.69 89 LYS A CA 1
ATOM 663 C C . LYS A 1 89 ? 3.337 16.464 -9.154 1.00 79.69 89 LYS A C 1
ATOM 665 O O . LYS A 1 89 ? 3.537 15.893 -8.085 1.00 79.69 89 LYS A O 1
ATOM 670 N N . GLY A 1 90 ? 3.844 16.008 -10.299 1.00 79.81 90 GLY A N 1
ATOM 671 C CA . GLY A 1 90 ? 4.753 14.866 -10.379 1.00 79.81 90 GLY A CA 1
ATOM 672 C C . GLY A 1 90 ? 4.644 14.097 -11.690 1.00 79.81 90 GLY A C 1
ATOM 673 O O . GLY A 1 90 ? 3.895 14.462 -12.590 1.00 79.81 90 GLY A O 1
ATOM 674 N N . GLN A 1 91 ? 5.385 12.994 -11.789 1.00 87.69 91 GLN A N 1
ATOM 675 C CA . GLN A 1 91 ? 5.403 12.123 -12.969 1.00 87.69 91 GLN A CA 1
ATOM 676 C C . GLN A 1 91 ? 4.163 11.215 -13.019 1.00 87.69 91 GLN A C 1
ATOM 678 O O . GLN A 1 91 ? 4.259 10.000 -12.839 1.00 87.69 91 GLN A O 1
ATOM 683 N N . ARG A 1 92 ? 2.983 11.813 -13.214 1.00 88.00 92 ARG A N 1
ATOM 684 C CA . ARG A 1 92 ? 1.688 11.121 -13.248 1.00 88.00 92 ARG A CA 1
ATOM 685 C C . ARG A 1 92 ? 0.902 11.453 -14.509 1.00 88.00 92 ARG A C 1
ATOM 687 O O . ARG A 1 92 ? 1.026 12.544 -15.065 1.00 88.00 92 ARG A O 1
ATOM 694 N N . VAL A 1 93 ? 0.093 10.485 -14.922 1.00 91.06 93 VAL A N 1
ATOM 695 C CA . VAL A 1 93 ? -0.895 10.626 -15.988 1.00 91.06 93 VAL A CA 1
ATOM 696 C C . VAL A 1 93 ? -2.261 10.399 -15.362 1.00 91.06 93 VAL A C 1
ATOM 698 O O . VAL A 1 93 ? -2.512 9.326 -14.817 1.00 91.06 93 VAL A O 1
ATOM 701 N N . GLU A 1 94 ? -3.112 11.413 -15.398 1.00 90.69 94 GLU A N 1
ATOM 702 C CA . GLU A 1 94 ? -4.418 11.408 -14.745 1.00 90.69 94 GLU A CA 1
ATOM 703 C C . GLU A 1 94 ? -5.495 11.753 -15.780 1.00 90.69 94 GLU A C 1
ATOM 705 O O . GLU A 1 94 ? -5.379 12.741 -16.506 1.00 90.69 94 GLU A O 1
ATOM 710 N N . PHE A 1 95 ? -6.536 10.926 -15.868 1.00 91.12 95 PHE A N 1
ATOM 711 C CA . PHE A 1 95 ? -7.697 11.149 -16.730 1.00 91.12 95 PHE A CA 1
ATOM 712 C C . PHE A 1 95 ? -8.980 11.007 -15.907 1.00 91.12 95 PHE A C 1
ATOM 714 O O . PHE A 1 95 ? -9.026 10.217 -14.964 1.00 91.12 95 PHE A O 1
ATOM 721 N N . GLN A 1 96 ? -10.015 11.758 -16.279 1.00 90.50 96 GLN A N 1
ATOM 722 C CA . GLN A 1 96 ? -11.368 11.657 -15.723 1.00 90.50 96 GLN A CA 1
ATOM 723 C C . GLN A 1 96 ? -12.321 11.219 -16.839 1.00 90.50 96 GLN A C 1
ATOM 725 O O . GLN A 1 96 ? -12.154 11.656 -17.977 1.00 90.50 96 GLN A O 1
ATOM 7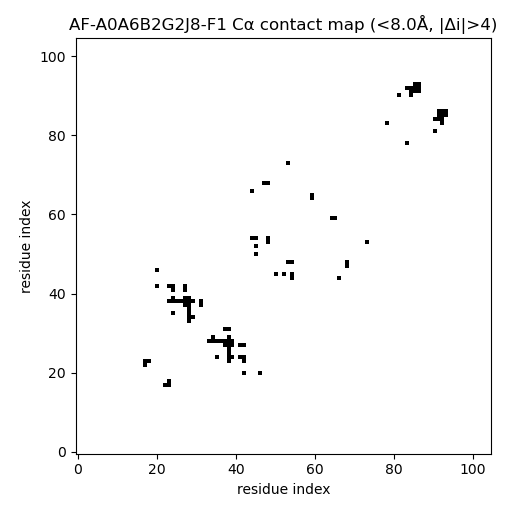30 N N . ASP A 1 97 ? -13.262 10.327 -16.520 1.00 91.06 97 ASP A N 1
ATOM 731 C CA . ASP A 1 97 ? -14.295 9.813 -17.436 1.00 91.06 97 ASP A CA 1
ATOM 732 C C . ASP A 1 97 ? -13.759 9.305 -18.790 1.00 91.06 97 ASP A C 1
ATOM 734 O O . ASP A 1 97 ? -14.334 9.537 -19.855 1.00 91.06 97 ASP A O 1
ATOM 738 N N . ALA A 1 98 ? -12.624 8.601 -18.757 1.00 91.25 98 ALA A N 1
ATOM 739 C CA . ALA A 1 98 ? -11.964 8.087 -19.951 1.00 91.25 98 ALA A CA 1
ATOM 740 C C . ALA A 1 98 ? -12.414 6.664 -20.312 1.00 91.25 98 ALA A C 1
ATOM 742 O O . ALA A 1 98 ? -12.580 5.797 -19.453 1.00 91.25 98 ALA A O 1
ATOM 743 N N . LEU A 1 99 ? -12.528 6.400 -21.614 1.00 93.00 99 LEU A N 1
ATOM 744 C CA . LEU A 1 99 ? -12.728 5.051 -22.137 1.00 93.00 99 LEU A CA 1
ATOM 745 C C . LEU A 1 99 ? -11.414 4.259 -22.085 1.00 93.00 99 LEU A C 1
ATOM 747 O O . LEU A 1 99 ? -10.348 4.776 -22.422 1.00 93.00 99 LEU A O 1
ATOM 751 N N . VAL A 1 100 ? -11.500 2.983 -21.705 1.00 90.00 100 VAL A N 1
ATOM 752 C CA . VAL A 1 100 ? -10.353 2.067 -21.630 1.00 90.00 100 VAL A CA 1
ATOM 753 C C . VAL A 1 100 ? -10.408 1.084 -22.796 1.00 90.00 100 VAL A C 1
ATOM 755 O O . VAL A 1 100 ? -11.401 0.383 -22.975 1.00 90.00 100 VAL A O 1
ATOM 758 N N . PHE A 1 101 ? -9.326 1.003 -23.574 1.00 91.56 101 PHE A N 1
ATOM 759 C CA . PHE A 1 101 ? -9.163 0.007 -24.634 1.00 91.56 101 PHE A CA 1
ATOM 760 C C . PHE A 1 101 ? -8.066 -0.991 -24.257 1.00 91.56 101 PHE A C 1
ATOM 762 O O . PHE A 1 101 ? -6.917 -0.612 -24.028 1.00 91.56 101 PHE A O 1
ATOM 769 N N . LEU A 1 102 ? -8.426 -2.272 -24.202 1.00 89.06 102 LEU A N 1
ATOM 770 C CA . LEU A 1 102 ? -7.530 -3.380 -23.882 1.00 89.06 102 LEU A CA 1
ATOM 771 C C . LEU A 1 102 ? -7.617 -4.411 -25.003 1.00 89.06 102 LEU A C 1
ATOM 773 O O . LEU A 1 102 ? -8.707 -4.846 -25.367 1.00 89.06 102 LEU A O 1
ATOM 777 N N . THR A 1 103 ? -6.466 -4.808 -25.540 1.00 91.12 103 THR A N 1
ATOM 778 C CA . THR A 1 103 ? -6.368 -5.880 -26.530 1.00 91.12 103 THR A CA 1
ATOM 779 C C . THR A 1 103 ? -5.199 -6.794 -26.191 1.00 91.12 103 THR A C 1
ATOM 781 O O . THR A 1 103 ? -4.138 -6.351 -25.747 1.00 91.12 103 THR A O 1
ATOM 784 N N . ASN A 1 104 ? -5.421 -8.085 -26.371 1.00 80.12 104 ASN A N 1
ATOM 785 C CA . ASN A 1 104 ? -4.433 -9.140 -26.300 1.00 80.12 104 ASN A CA 1
ATOM 786 C C . ASN A 1 104 ? -3.730 -9.219 -27.657 1.00 80.12 104 ASN A C 1
ATOM 788 O O . ASN A 1 104 ? -4.334 -9.615 -28.651 1.00 80.12 104 ASN A O 1
ATOM 792 N N . LYS A 1 105 ? -2.462 -8.812 -27.690 1.00 57.69 105 LYS A N 1
ATOM 793 C CA . LYS A 1 105 ? -1.574 -9.141 -28.802 1.00 57.69 105 LYS A CA 1
ATOM 794 C C . LYS A 1 105 ? -0.955 -10.510 -28.570 1.00 57.69 105 LYS A C 1
ATOM 796 O O . LYS A 1 105 ? -0.592 -10.774 -27.400 1.00 57.69 105 LYS A O 1
#

Solvent-accessible surface area (backbone atoms only — not comparable to full-atom values): 7282 Å² total; per-residue (Å²): 134,62,70,66,61,58,50,53,54,50,53,62,71,72,57,79,86,79,83,51,63,66,54,45,20,51,55,39,10,58,73,53,78,64,36,54,69,61,6,49,52,50,32,55,49,43,67,75,53,39,100,84,45,84,88,81,89,74,92,73,95,62,99,65,92,80,90,83,86,76,94,78,86,86,72,102,66,81,78,95,51,80,85,62,49,73,45,94,88,49,98,38,70,82,83,76,97,69,88,85,89,86,81,90,128

InterPro domains:
  IPR001844 Chaperonin Cpn60/GroEL [PTHR45633] (2-105)
  IPR027409 GroEL-like apical domain superfamily [G3DSA:3.50.7.10] (72-105)
  IPR027410 TCP-1-like chaperonin intermediate domain superfamily [G3DSA:3.30.260.10] (17-71)
  IPR027410 TCP-1-like chaperonin intermediate domain superfamily [SSF54849] (18-84)
  IPR027413 GroEL-like equatorial domain superfamily [G3DSA:1.10.560.10] (2-16)

Mean predicted aligned error: 8.29 Å

Foldseek 3Di:
DDPVVVVVVVCVVPDDDDDDLVVQLVVQCVVVVNDSVRSNVVSVLCVVQDPPGDDDDDDDPDPDDDRDDDPDDDDPDDDPDQVQQPDPVDSDHDDDPDDDDDDDD

Secondary structure (DSSP, 8-state):
--HHHHHHHHHHHHPPPP-SHHHHHHHHHHHTTT-HHHHHHHHHHHHHH-TT--------SSSS-----------S---S-GGG---TTSS----SS--------

Radius of gyration: 19.44 Å; Cα contacts (8 Å, |Δi|>4): 54; chains: 1; bounding box: 43×39×48 Å

Organism: Myxobolus squamalis (NCBI:txid59785)

pLDDT: mean 87.47, std 6.94, range [54.44, 95.75]

Nearest PDB structures (foldseek):
  5da8-assembly1_F  TM=8.240E-01  e=4.101E-05  Chlorobaculum tepidum TLS
  5da8-assembly1_H  TM=8.377E-01  e=5.321E-05  Chlorobaculum tepidum TLS
  5da8-assembly1_N  TM=8.399E-01  e=6.060E-05  Chlorobaculum tepidum 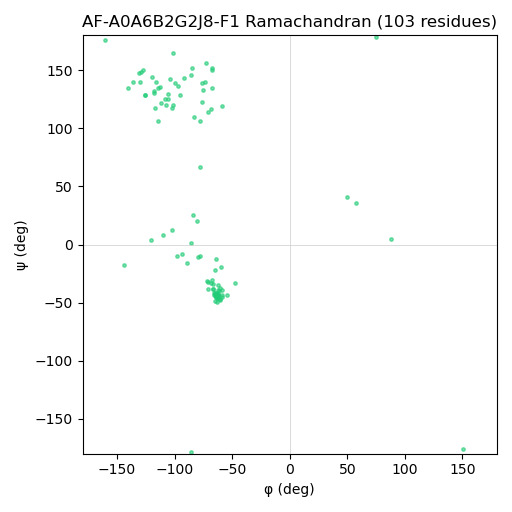TLS
  5da8-assembly1_B  TM=8.273E-01  e=6.060E-05  Chlorobaculum tepidum TLS

Sequence (105 aa):
MMASAAVTAHLKAISRTISSQEEITQVATISANGDRTIGELIASAMEKVGPKGVITVKDGKTMHDELEVIEGFKFDRGYVSPYFINSSKGQRVEFQDALVFLTNK